Protein AF-A0A1J5X8P0-F1 (afdb_monomer)

Mean predicted aligned error: 9.77 Å

Solvent-accessible surface area (backbone atoms only — not comparable to full-atom values): 8838 Å² total; per-residue (Å²): 140,83,91,78,90,76,82,70,90,81,67,71,75,46,85,47,74,32,73,57,97,86,38,81,38,49,43,43,51,56,54,40,52,52,49,52,25,48,50,38,24,66,62,75,68,48,61,35,55,65,38,60,74,65,57,75,56,52,71,69,58,54,39,54,44,47,55,25,55,76,70,73,41,90,64,93,50,81,64,48,58,53,52,54,53,45,60,74,64,46,53,74,47,46,48,51,48,51,48,47,46,66,36,7,75,84,69,67,46,53,55,44,68,78,57,48,66,70,38,68,49,72,72,54,76,69,88,78,64,68,54,58,69,57,50,53,52,51,53,53,52,52,56,64,71,76,105

Radius of gyration: 16.26 Å; Cα contacts (8 Å, |Δi|>4): 113; chains: 1; bounding box: 47×36×42 Å

Sequence (147 aa):
MAVKICDFGNCHEGEKEKIFFGRVTDGYYSDILSVVDLMGYFYIGDSFSDWVFSKTFSIGEMERFVDAQWSGVALDNHFKKIYKEMEGVVSKNGLDLFLKLIASRKTGAYTAAAQALKHPFFAEGYEHDLSFWKRWSLKLKQQALFS

Foldseek 3Di:
DDDDDDDCVPPDDQQDQDCDVNDGDGNLLVVLVVVLQVLLCQFVVDRCCCCVVVPVDDLVRLLVCLVCVVVVHDDDDPCVVSLVSCVVGDDPQSSVLSSCSSCCRVVVAPSDPVRSCPGCSVVDDCPPPDGSVRVVVVVVVVVVVVD

Structure (mmCIF, N/CA/C/O backbone):
data_AF-A0A1J5X8P0-F1
#
_entry.id   AF-A0A1J5X8P0-F1
#
loop_
_atom_site.group_PDB
_atom_site.id
_atom_site.type_symbol
_atom_site.label_atom_id
_atom_site.label_alt_id
_atom_site.label_comp_id
_atom_site.label_asym_id
_atom_site.label_entity_id
_atom_site.label_seq_id
_atom_site.pdbx_PDB_ins_code
_atom_site.Cartn_x
_atom_site.Cartn_y
_atom_site.Cartn_z
_atom_site.occupancy
_atom_site.B_iso_or_equiv
_atom_site.auth_seq_id
_atom_site.auth_comp_id
_atom_site.auth_asym_id
_atom_site.auth_atom_id
_atom_site.pdbx_PDB_model_num
ATOM 1 N N . MET A 1 1 ? -6.360 -20.011 -10.985 1.00 59.59 1 MET A N 1
ATOM 2 C CA . MET A 1 1 ? -6.477 -18.802 -11.831 1.00 59.59 1 MET A CA 1
ATOM 3 C C . MET A 1 1 ? -5.100 -18.170 -11.918 1.00 59.59 1 MET A C 1
ATOM 5 O O . MET A 1 1 ? -4.452 -18.091 -10.884 1.00 59.59 1 MET A O 1
ATOM 9 N N . ALA A 1 2 ? -4.636 -17.778 -13.103 1.00 81.00 2 ALA A N 1
ATOM 10 C CA . ALA A 1 2 ? -3.355 -17.089 -13.267 1.00 81.00 2 ALA A CA 1
ATOM 11 C C . ALA A 1 2 ? -3.617 -15.636 -13.676 1.00 81.00 2 ALA A C 1
ATOM 13 O O . ALA A 1 2 ? -4.381 -15.404 -14.612 1.00 81.00 2 ALA A O 1
ATOM 14 N N . VAL A 1 3 ? -3.004 -14.680 -12.977 1.00 81.56 3 VAL A N 1
ATOM 15 C CA . VAL A 1 3 ? -3.047 -13.255 -13.336 1.00 81.56 3 VAL A CA 1
ATOM 16 C C . VAL A 1 3 ? -1.919 -12.979 -14.327 1.00 81.56 3 VAL A C 1
ATOM 18 O O . VAL A 1 3 ? -0.787 -13.407 -14.109 1.00 81.56 3 VAL A O 1
ATOM 21 N N . LYS A 1 4 ? -2.227 -12.291 -15.429 1.00 88.31 4 LYS A N 1
ATOM 22 C CA . LYS A 1 4 ? -1.247 -11.857 -16.432 1.00 88.31 4 LYS A CA 1
ATOM 23 C C . LYS A 1 4 ? -1.376 -10.351 -16.621 1.00 88.31 4 LYS A C 1
ATOM 25 O O . LYS A 1 4 ? -2.481 -9.866 -16.841 1.00 88.31 4 LYS A O 1
ATOM 30 N N . ILE A 1 5 ? -0.256 -9.641 -16.541 1.00 86.81 5 ILE A N 1
ATOM 31 C CA . ILE A 1 5 ? -0.179 -8.215 -16.879 1.00 86.81 5 ILE A CA 1
ATOM 32 C C . ILE A 1 5 ? -0.147 -8.094 -18.409 1.00 86.81 5 ILE A C 1
ATOM 34 O O . ILE A 1 5 ? 0.460 -8.929 -19.085 1.00 86.81 5 ILE A O 1
ATOM 38 N N . CYS A 1 6 ? -0.833 -7.093 -18.953 1.00 90.62 6 CYS A N 1
ATOM 39 C CA . CYS A 1 6 ? -0.898 -6.804 -20.386 1.00 90.62 6 CYS A CA 1
ATOM 40 C C . CYS A 1 6 ? -0.758 -5.291 -20.629 1.00 90.62 6 CYS A C 1
ATOM 42 O O . CYS A 1 6 ? -0.568 -4.546 -19.675 1.00 90.62 6 CYS A O 1
ATOM 44 N N . ASP A 1 7 ? -0.839 -4.867 -21.893 1.00 88.44 7 ASP A N 1
ATOM 45 C CA . ASP A 1 7 ? -0.701 -3.465 -22.324 1.00 88.44 7 ASP A CA 1
ATOM 46 C C . ASP A 1 7 ? 0.670 -2.823 -22.029 1.00 88.44 7 ASP A C 1
ATOM 48 O O . ASP A 1 7 ? 0.815 -1.823 -21.331 1.00 88.44 7 ASP A O 1
ATOM 52 N N . PHE A 1 8 ? 1.719 -3.403 -22.617 1.00 87.19 8 PHE A N 1
ATOM 53 C CA . PHE A 1 8 ? 3.093 -2.900 -22.495 1.00 87.19 8 PHE A CA 1
ATOM 54 C C . PHE A 1 8 ? 3.407 -1.728 -23.451 1.00 87.19 8 PHE A C 1
ATOM 56 O O . PHE A 1 8 ? 4.571 -1.357 -23.602 1.00 87.19 8 PHE A O 1
ATOM 63 N N . GLY A 1 9 ? 2.403 -1.134 -24.114 1.00 84.94 9 GLY A N 1
ATOM 64 C CA . GLY A 1 9 ? 2.598 -0.068 -25.110 1.00 84.94 9 GLY A CA 1
ATOM 65 C C . GLY A 1 9 ? 3.188 1.226 -24.538 1.00 84.94 9 GLY A C 1
ATOM 66 O O . GLY A 1 9 ? 3.785 2.008 -25.273 1.00 84.94 9 GLY A O 1
ATOM 67 N N . ASN A 1 10 ? 3.061 1.424 -23.221 1.00 78.31 10 ASN A N 1
ATOM 68 C CA . ASN A 1 10 ? 3.605 2.563 -22.480 1.00 78.31 10 ASN A CA 1
ATOM 69 C C . ASN A 1 10 ? 4.752 2.164 -21.525 1.00 78.31 10 ASN A C 1
ATOM 71 O O . ASN A 1 10 ? 5.126 2.927 -20.629 1.00 78.31 10 ASN A O 1
ATOM 75 N N . CYS A 1 11 ? 5.325 0.967 -21.674 1.00 81.00 11 CYS A N 1
ATOM 76 C CA . CYS A 1 11 ? 6.476 0.551 -20.876 1.00 81.00 11 CYS A CA 1
ATOM 77 C C . CYS A 1 11 ? 7.747 1.263 -21.333 1.00 81.00 11 CYS A C 1
ATOM 79 O O . CYS A 1 11 ? 7.953 1.519 -22.515 1.00 81.00 11 CYS A O 1
ATOM 81 N N . HIS A 1 12 ? 8.604 1.604 -20.376 1.00 72.00 12 HIS A N 1
ATOM 82 C CA . HIS A 1 12 ? 9.885 2.242 -20.655 1.00 72.00 12 HIS A CA 1
ATOM 83 C C . HIS A 1 12 ? 10.955 1.680 -19.725 1.00 72.00 12 HIS A C 1
ATOM 85 O O . HIS A 1 12 ? 10.646 1.154 -18.659 1.00 72.00 12 HIS A O 1
ATOM 91 N N . GLU A 1 13 ? 12.211 1.859 -20.109 1.00 73.38 13 GLU A N 1
ATOM 92 C CA . GLU A 1 13 ? 13.364 1.569 -19.263 1.00 73.38 13 GLU A CA 1
ATOM 93 C C . GLU A 1 13 ? 13.355 2.474 -18.017 1.00 73.38 13 GLU A C 1
ATOM 95 O O . GLU A 1 13 ? 13.213 3.696 -18.128 1.00 73.38 13 GLU A O 1
ATOM 100 N N . GLY A 1 14 ? 13.423 1.872 -16.826 1.00 62.97 14 GLY A N 1
ATOM 101 C CA . GLY A 1 14 ? 13.015 2.544 -15.587 1.00 62.97 14 GLY A CA 1
ATOM 102 C C . GLY A 1 14 ? 14.007 3.546 -14.996 1.00 62.97 14 GLY A C 1
ATOM 103 O O . GLY A 1 14 ? 13.638 4.261 -14.070 1.00 62.97 14 GLY A O 1
ATOM 104 N N . GLU A 1 15 ? 15.220 3.660 -15.545 1.00 57.00 15 GLU A N 1
ATOM 105 C CA . GLU A 1 15 ? 16.220 4.651 -15.106 1.00 57.00 15 GLU A CA 1
ATOM 106 C C . GLU A 1 15 ? 15.948 6.070 -15.623 1.00 57.00 15 GLU A C 1
ATOM 108 O O . GLU A 1 15 ? 16.571 7.030 -15.171 1.00 57.00 15 GLU A O 1
ATOM 113 N N . LYS A 1 16 ? 15.015 6.240 -16.567 1.00 55.34 16 LYS A N 1
ATOM 114 C CA . LYS A 1 16 ? 14.657 7.577 -17.040 1.00 55.34 16 LYS A CA 1
ATOM 115 C C . LYS A 1 16 ? 13.700 8.227 -16.053 1.00 55.34 16 LYS A C 1
ATOM 117 O O . LYS A 1 16 ? 12.566 7.778 -15.890 1.00 55.34 16 LYS A O 1
ATOM 122 N N . GLU A 1 17 ? 14.160 9.318 -15.450 1.00 58.34 17 GLU A N 1
ATOM 123 C CA . GLU A 1 17 ? 13.307 10.310 -14.807 1.00 58.34 17 GLU A CA 1
ATOM 124 C C . GLU A 1 17 ? 12.142 10.650 -15.741 1.00 58.34 17 GLU A C 1
ATOM 126 O O . GLU A 1 17 ? 12.326 11.150 -16.855 1.00 58.34 17 GLU A O 1
ATOM 131 N N . LYS A 1 18 ? 10.926 10.332 -15.307 1.00 57.34 18 LYS A N 1
ATOM 132 C CA . LYS A 1 18 ? 9.713 10.636 -16.053 1.00 57.34 18 LYS A CA 1
ATOM 133 C C . LYS A 1 18 ? 8.943 11.722 -15.354 1.00 57.34 18 LYS A C 1
ATOM 135 O O . LYS A 1 18 ? 8.816 11.735 -14.135 1.00 57.34 18 LYS A O 1
ATOM 140 N N . ILE A 1 19 ? 8.346 12.590 -16.157 1.00 54.28 19 ILE A N 1
ATOM 141 C CA . ILE A 1 19 ? 7.309 13.487 -15.676 1.00 54.28 19 ILE A CA 1
ATOM 142 C C . ILE A 1 19 ? 6.022 12.664 -15.580 1.00 54.28 19 ILE A C 1
ATOM 144 O O . ILE A 1 19 ? 5.288 12.530 -16.556 1.00 54.28 19 ILE A O 1
ATOM 148 N N . PHE A 1 20 ? 5.753 12.098 -14.409 1.00 49.03 20 PHE A N 1
ATOM 149 C CA . PHE A 1 20 ? 4.466 11.494 -14.096 1.00 49.03 20 PHE A CA 1
ATOM 150 C C . PHE A 1 20 ? 3.602 12.542 -13.388 1.00 49.03 20 PHE A C 1
ATOM 152 O O . PHE A 1 20 ? 3.994 13.117 -12.372 1.00 49.03 20 PHE A O 1
ATOM 159 N N . PHE A 1 21 ? 2.451 12.878 -13.974 1.00 51.38 21 PHE A N 1
ATOM 160 C CA . PHE A 1 21 ? 1.521 13.886 -13.439 1.00 51.38 21 PHE A CA 1
ATOM 161 C C . PHE A 1 21 ? 2.146 15.265 -13.120 1.00 51.38 21 PHE A C 1
ATOM 163 O O . PHE A 1 21 ? 1.737 15.955 -12.181 1.00 51.38 21 PHE A O 1
ATOM 170 N N . GLY A 1 22 ? 3.133 15.695 -13.914 1.00 51.25 22 GLY A N 1
ATOM 171 C CA . GLY A 1 22 ? 3.833 16.972 -13.719 1.00 51.25 22 GLY A CA 1
ATOM 172 C C . GLY A 1 22 ? 4.936 16.936 -12.656 1.00 51.25 22 GLY A C 1
ATOM 173 O O . GLY A 1 22 ? 5.442 17.992 -12.281 1.00 51.25 22 GLY A O 1
ATOM 174 N N . ARG A 1 23 ? 5.312 15.751 -12.158 1.00 54.66 23 ARG A N 1
ATOM 175 C CA . ARG A 1 23 ? 6.426 15.553 -11.224 1.00 54.66 23 ARG A CA 1
ATOM 176 C C . ARG A 1 23 ? 7.435 14.577 -11.793 1.00 54.66 23 ARG A C 1
ATOM 178 O O . ARG A 1 23 ? 7.056 13.581 -12.392 1.00 54.66 23 ARG A O 1
ATOM 185 N N . VAL A 1 24 ? 8.707 14.860 -11.555 1.00 57.78 24 VAL A N 1
ATOM 186 C CA . VAL A 1 24 ? 9.791 13.939 -11.876 1.00 57.78 24 VAL A CA 1
ATOM 187 C C . VAL A 1 24 ? 9.753 12.777 -10.882 1.00 57.78 24 VAL A C 1
ATOM 189 O O . VAL A 1 24 ? 9.923 12.978 -9.677 1.00 57.78 24 VAL A O 1
ATOM 192 N N . THR A 1 25 ? 9.473 11.577 -11.373 1.00 61.06 25 THR A N 1
ATOM 19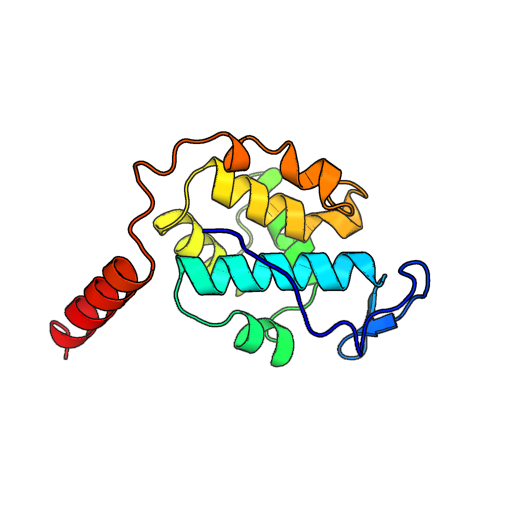3 C CA . THR A 1 25 ? 9.552 10.320 -10.626 1.00 61.06 25 THR A CA 1
ATOM 194 C C . THR A 1 25 ? 10.371 9.325 -11.434 1.00 61.06 25 THR A C 1
ATOM 196 O O . THR A 1 25 ? 10.318 9.339 -12.666 1.00 61.06 25 THR A O 1
ATOM 199 N N . ASP A 1 26 ? 11.111 8.441 -10.768 1.00 67.44 26 ASP A N 1
ATOM 200 C CA . ASP A 1 26 ? 11.656 7.280 -11.467 1.00 67.44 26 ASP A CA 1
ATOM 201 C C . ASP A 1 26 ? 10.497 6.396 -11.977 1.00 67.44 26 ASP A C 1
ATOM 203 O O . ASP A 1 26 ? 9.383 6.410 -11.432 1.00 67.44 26 ASP A O 1
ATOM 207 N N . GLY A 1 27 ? 10.718 5.703 -13.097 1.00 69.69 27 GLY A N 1
ATOM 208 C CA . GLY A 1 27 ? 9.668 4.917 -13.746 1.00 69.69 27 GLY A CA 1
ATOM 209 C C . GLY A 1 27 ? 9.163 3.770 -12.869 1.00 69.69 27 GLY A C 1
ATOM 210 O O . GLY A 1 27 ? 7.977 3.458 -12.901 1.00 69.69 27 GLY A O 1
ATOM 211 N N . TYR A 1 28 ? 10.037 3.194 -12.042 1.00 77.44 28 TYR A N 1
ATOM 212 C CA . TYR A 1 28 ? 9.708 2.058 -11.185 1.00 77.44 28 TYR A CA 1
ATOM 213 C C . TYR A 1 28 ? 8.766 2.443 -10.040 1.00 77.44 28 TYR A C 1
ATOM 215 O O . TYR A 1 28 ? 7.811 1.727 -9.752 1.00 77.44 28 TYR A O 1
ATOM 223 N N . TYR A 1 29 ? 8.969 3.600 -9.416 1.00 79.81 29 TYR A N 1
ATOM 224 C CA . TYR A 1 29 ? 8.126 4.086 -8.333 1.00 79.81 29 TYR A CA 1
ATOM 225 C C . TYR A 1 29 ? 6.711 4.408 -8.812 1.00 79.81 29 TYR A C 1
ATOM 227 O O . TYR A 1 29 ? 5.744 4.186 -8.086 1.00 79.81 29 TYR A O 1
ATOM 235 N N . SER A 1 30 ? 6.571 4.871 -10.055 1.00 78.62 30 SER A N 1
ATOM 236 C CA . SER A 1 30 ? 5.262 5.061 -10.683 1.00 78.62 30 SER A CA 1
ATOM 237 C C . SER A 1 30 ? 4.468 3.751 -10.765 1.00 78.62 30 SER A C 1
ATOM 239 O O . SER A 1 30 ? 3.270 3.723 -10.467 1.00 78.62 30 SER A O 1
ATOM 241 N N . ASP A 1 31 ? 5.133 2.651 -11.122 1.00 82.25 31 ASP A N 1
ATOM 242 C CA . ASP A 1 31 ? 4.504 1.330 -11.161 1.00 82.25 31 ASP A CA 1
ATOM 243 C C . ASP A 1 31 ? 4.133 0.859 -9.745 1.00 82.25 31 ASP A C 1
ATOM 245 O O . ASP A 1 31 ? 3.041 0.333 -9.532 1.00 82.25 31 ASP A O 1
ATOM 249 N N . ILE A 1 32 ? 4.984 1.124 -8.746 1.00 85.94 32 ILE A N 1
ATOM 250 C CA . ILE A 1 32 ? 4.687 0.823 -7.336 1.00 85.94 32 ILE A CA 1
ATOM 251 C C . ILE A 1 32 ? 3.459 1.592 -6.836 1.00 85.94 32 ILE A C 1
ATOM 253 O O . ILE A 1 32 ? 2.583 0.995 -6.208 1.00 85.94 32 ILE A O 1
ATOM 257 N N . LEU A 1 33 ? 3.344 2.886 -7.139 1.00 83.06 33 LEU A N 1
ATOM 258 C CA . LEU A 1 33 ? 2.152 3.663 -6.791 1.00 83.06 33 LEU A CA 1
ATOM 259 C C . LEU A 1 33 ? 0.895 3.116 -7.471 1.00 83.06 33 LEU A C 1
ATOM 261 O O . LEU A 1 33 ? -0.162 3.096 -6.850 1.00 83.06 33 LEU A O 1
ATOM 265 N N . SER A 1 34 ? 1.011 2.596 -8.694 1.00 83.12 34 SER A N 1
ATOM 266 C CA . SER A 1 34 ? -0.101 1.922 -9.379 1.00 83.12 34 SER A CA 1
ATOM 267 C C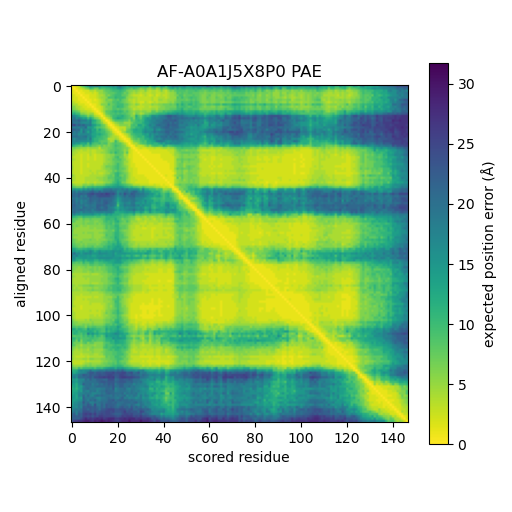 . SER A 1 34 ? -0.505 0.611 -8.684 1.00 83.12 34 SER A C 1
ATOM 269 O O . SER A 1 34 ? -1.671 0.230 -8.694 1.00 83.12 34 SER A O 1
ATOM 271 N N . VAL A 1 35 ? 0.423 -0.083 -8.019 1.00 87.19 35 VAL A N 1
ATOM 272 C CA . VAL A 1 35 ? 0.093 -1.250 -7.179 1.00 87.19 35 VAL A CA 1
ATOM 273 C C . VAL A 1 35 ? -0.601 -0.831 -5.882 1.00 87.19 35 VAL A C 1
ATOM 275 O O . VAL A 1 35 ? -1.585 -1.459 -5.495 1.00 87.19 35 VAL A O 1
ATOM 278 N N . VAL A 1 36 ? -0.131 0.235 -5.227 1.00 87.25 36 VAL A N 1
ATOM 279 C CA . VAL A 1 36 ? -0.809 0.841 -4.060 1.00 87.25 36 VAL A CA 1
ATOM 280 C C . VAL A 1 36 ? -2.245 1.226 -4.428 1.00 87.25 36 VAL A C 1
ATOM 282 O O . VAL A 1 36 ? -3.173 0.980 -3.656 1.00 87.25 36 VAL A O 1
ATOM 285 N N . ASP A 1 37 ? -2.422 1.751 -5.639 1.00 83.56 37 ASP A N 1
ATOM 286 C CA . ASP A 1 37 ? -3.715 2.113 -6.201 1.00 83.56 37 ASP A CA 1
ATOM 287 C C . ASP A 1 37 ? -4.667 0.915 -6.285 1.00 83.56 37 ASP A C 1
ATOM 289 O O . ASP A 1 37 ? -5.780 0.927 -5.751 1.00 83.56 37 ASP A O 1
ATOM 293 N N . LEU A 1 38 ? -4.170 -0.170 -6.887 1.00 86.38 38 LEU A N 1
ATOM 294 C CA . LEU A 1 38 ? -4.885 -1.433 -7.014 1.00 86.38 38 LEU A CA 1
ATOM 295 C C . LEU A 1 38 ? -5.234 -2.034 -5.650 1.00 86.38 38 LEU A C 1
ATOM 297 O O . LEU A 1 38 ? -6.327 -2.575 -5.495 1.00 86.38 38 LEU A O 1
ATOM 301 N N . MET A 1 39 ? -4.351 -1.930 -4.650 1.00 87.94 39 MET A N 1
ATOM 302 C CA . MET A 1 39 ? -4.676 -2.356 -3.285 1.00 87.94 39 MET A CA 1
ATOM 303 C C . MET A 1 39 ? -5.872 -1.568 -2.739 1.00 87.94 39 MET A C 1
ATOM 305 O O . MET A 1 39 ? -6.823 -2.177 -2.251 1.00 87.94 39 MET A O 1
ATOM 309 N N . GLY A 1 40 ? -5.873 -0.239 -2.875 1.00 83.44 40 GLY A N 1
ATOM 310 C CA . GLY A 1 40 ? -7.020 0.592 -2.497 1.00 83.44 40 GLY A CA 1
ATOM 311 C C . GLY A 1 40 ? -8.305 0.154 -3.205 1.00 83.44 40 GLY A C 1
ATOM 312 O O . GLY A 1 40 ? -9.318 -0.106 -2.553 1.00 83.44 40 GLY A O 1
ATOM 313 N N . TYR A 1 41 ? -8.235 -0.047 -4.523 1.00 82.81 41 TYR A N 1
ATOM 314 C CA . TYR A 1 41 ? -9.371 -0.498 -5.326 1.00 82.81 41 TYR A CA 1
ATOM 315 C C . TYR A 1 41 ? -9.932 -1.849 -4.870 1.00 82.81 41 TYR A C 1
ATOM 317 O O . TYR A 1 41 ? -11.137 -1.983 -4.661 1.00 82.81 41 TYR A O 1
ATOM 325 N N . PHE A 1 42 ? -9.083 -2.860 -4.677 1.00 82.19 42 PHE A N 1
ATOM 326 C CA . PHE A 1 42 ? -9.555 -4.199 -4.322 1.00 82.19 42 PHE A CA 1
ATOM 327 C C . PHE A 1 42 ? -10.117 -4.293 -2.902 1.00 82.19 42 PHE A C 1
ATOM 329 O O . PHE A 1 42 ? -11.043 -5.076 -2.669 1.00 82.19 42 PHE A O 1
ATOM 336 N N . TYR A 1 43 ? -9.576 -3.519 -1.959 1.00 83.75 43 TYR A N 1
ATOM 337 C CA . TYR A 1 43 ? -9.949 -3.622 -0.550 1.00 83.75 43 TYR A CA 1
ATOM 338 C C . TYR A 1 43 ? -11.047 -2.637 -0.135 1.00 83.75 43 TYR A C 1
ATOM 340 O O . TYR A 1 43 ? -11.946 -3.025 0.613 1.00 83.75 43 TYR A O 1
ATOM 348 N N . ILE A 1 44 ? -11.016 -1.401 -0.638 1.00 81.50 44 ILE A N 1
ATOM 349 C CA . ILE A 1 44 ? -11.998 -0.357 -0.308 1.00 81.50 44 ILE A CA 1
ATOM 350 C C . ILE A 1 44 ? -13.121 -0.310 -1.355 1.00 81.50 44 ILE A C 1
ATOM 352 O O . ILE A 1 44 ? -14.264 0.004 -1.014 1.00 81.50 44 ILE A O 1
ATOM 356 N N . GLY A 1 45 ? -12.848 -0.676 -2.610 1.00 73.50 45 GLY A N 1
ATOM 357 C CA . GLY A 1 45 ? -13.805 -0.578 -3.720 1.00 73.50 45 GLY A CA 1
ATOM 358 C C . GLY A 1 45 ? -13.859 0.805 -4.373 1.00 73.50 45 GLY A C 1
ATOM 359 O O . GLY A 1 45 ? -14.642 1.007 -5.295 1.00 73.50 45 GLY A O 1
ATOM 360 N N . ASP A 1 46 ? -13.032 1.740 -3.920 1.00 62.12 46 ASP A N 1
ATOM 361 C CA . ASP A 1 46 ? -12.882 3.047 -4.547 1.00 62.12 46 ASP A CA 1
ATOM 362 C C . ASP A 1 46 ? -11.600 2.999 -5.380 1.00 62.12 46 ASP A C 1
ATOM 364 O O . ASP A 1 46 ? -10.563 2.533 -4.901 1.00 62.12 46 ASP A O 1
ATOM 368 N N . SER A 1 47 ? -11.652 3.424 -6.644 1.00 55.97 47 SER A N 1
ATOM 369 C CA . SER A 1 47 ? -10.435 3.496 -7.446 1.00 55.97 47 SER A CA 1
ATOM 370 C C . SER A 1 47 ? -9.564 4.605 -6.884 1.00 55.97 47 SER A C 1
ATOM 372 O O . SER A 1 47 ? -9.902 5.784 -6.971 1.00 55.97 47 SER A O 1
ATOM 374 N N . PHE A 1 48 ? -8.428 4.225 -6.320 1.00 51.97 48 PHE A N 1
ATOM 375 C CA . PHE A 1 48 ? -7.409 5.159 -5.859 1.00 51.97 48 PHE A CA 1
ATOM 376 C C . PHE A 1 48 ? -6.877 5.999 -7.042 1.00 51.97 48 PHE A C 1
ATOM 378 O O . PHE A 1 48 ? -6.344 7.094 -6.834 1.00 51.97 48 PHE A O 1
ATOM 385 N N . SER A 1 49 ? -7.153 5.564 -8.285 1.00 45.97 49 SER A N 1
ATOM 386 C CA . SER A 1 49 ? -6.942 6.344 -9.493 1.00 45.97 49 SER A CA 1
ATOM 387 C C . SER A 1 49 ? -7.656 7.686 -9.396 1.00 45.97 49 SER A C 1
ATOM 389 O O . SER A 1 49 ? -7.071 8.702 -9.736 1.00 45.97 49 SER A O 1
ATOM 391 N N . ASP A 1 50 ? -8.853 7.760 -8.814 1.00 52.53 50 ASP A N 1
ATOM 392 C CA . ASP A 1 50 ? -9.518 9.046 -8.598 1.00 52.53 50 ASP A CA 1
ATOM 393 C C . ASP A 1 50 ? -8.760 9.942 -7.620 1.00 52.53 50 ASP A C 1
ATOM 395 O O . ASP A 1 50 ? -8.931 11.149 -7.675 1.00 52.53 50 ASP A O 1
ATOM 399 N N . TRP A 1 51 ? -7.896 9.418 -6.752 1.00 57.31 51 TRP A N 1
ATOM 400 C CA . TRP A 1 51 ? -7.131 10.188 -5.766 1.00 57.31 51 TRP A CA 1
ATOM 401 C C . TRP A 1 51 ? -5.745 10.598 -6.268 1.00 57.31 51 TRP A C 1
ATOM 403 O O . TRP A 1 51 ? -5.311 11.729 -6.031 1.00 57.31 51 TRP A O 1
ATOM 413 N N . VAL A 1 52 ? -5.058 9.710 -6.993 1.00 46.88 52 VAL A N 1
ATOM 414 C CA . VAL A 1 52 ? -3.753 9.993 -7.614 1.00 46.88 52 VAL A CA 1
ATOM 415 C C . VAL A 1 52 ? -3.925 10.808 -8.899 1.00 46.88 52 VAL A C 1
ATOM 417 O O . VAL A 1 52 ? -3.212 11.797 -9.079 1.00 46.88 52 VAL A O 1
ATOM 420 N N . PHE A 1 53 ? -4.912 10.490 -9.750 1.00 43.53 53 PHE A N 1
ATOM 421 C CA . PHE A 1 53 ? -5.190 11.265 -10.970 1.00 43.53 53 PHE A CA 1
ATOM 422 C C . PHE A 1 53 ? -5.781 12.647 -10.666 1.00 43.53 53 PHE A C 1
ATOM 424 O O . PHE A 1 53 ? -5.490 13.597 -11.393 1.00 43.53 53 PHE A O 1
ATOM 431 N N . SER A 1 54 ? -6.550 12.813 -9.582 1.00 49.88 54 SER A N 1
ATOM 432 C CA . SER A 1 54 ? -7.058 14.138 -9.177 1.00 49.88 54 SER A CA 1
ATOM 433 C C . SER A 1 54 ? -6.025 15.017 -8.464 1.00 49.88 54 SER A C 1
ATOM 435 O O . SER A 1 54 ? -6.337 16.160 -8.133 1.00 49.88 54 SER A O 1
ATOM 437 N N . LYS A 1 55 ? -4.799 14.522 -8.217 1.00 57.62 55 LYS A N 1
ATOM 438 C CA . LYS A 1 55 ? -3.792 15.175 -7.357 1.00 57.62 55 LYS A CA 1
ATOM 439 C C . LYS A 1 55 ? -4.286 15.431 -5.925 1.00 57.62 55 LYS A C 1
ATOM 441 O O . LYS A 1 55 ? -3.802 16.361 -5.282 1.00 57.62 55 LYS A O 1
ATOM 446 N N . THR A 1 56 ? -5.208 14.612 -5.410 1.00 61.12 56 THR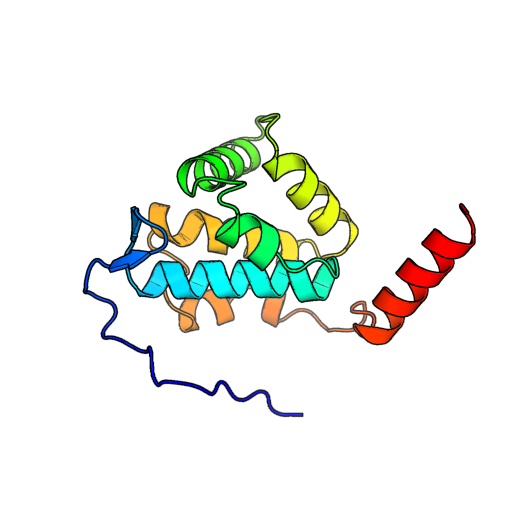 A N 1
ATOM 447 C CA . THR A 1 56 ? -5.722 14.749 -4.032 1.00 61.12 56 THR A CA 1
ATOM 448 C C . THR A 1 56 ? -4.598 14.632 -2.997 1.00 61.12 56 THR A C 1
ATOM 450 O O . THR A 1 56 ? -4.663 15.259 -1.942 1.00 61.12 56 THR A O 1
ATOM 453 N N . PHE A 1 57 ? -3.527 13.900 -3.322 1.00 68.31 57 PHE A N 1
ATOM 454 C CA . PHE A 1 57 ? -2.329 13.809 -2.491 1.00 68.31 57 PHE A CA 1
ATOM 455 C C . PHE A 1 57 ? -1.064 14.003 -3.307 1.00 68.31 57 PHE A C 1
ATOM 457 O O . PHE A 1 57 ? -0.868 13.402 -4.364 1.00 68.31 57 PHE A O 1
ATOM 464 N N . SER A 1 58 ? -0.141 14.781 -2.764 1.00 77.44 58 SER A N 1
ATOM 465 C CA . SER A 1 58 ? 1.233 14.776 -3.229 1.00 77.44 58 SER A CA 1
ATOM 466 C C . SER A 1 58 ? 2.005 13.578 -2.674 1.00 77.44 58 SER A C 1
ATOM 468 O O . SER A 1 58 ? 1.821 13.186 -1.524 1.00 77.44 58 SER A O 1
ATOM 470 N N . ILE A 1 59 ? 2.955 13.054 -3.458 1.00 78.62 59 ILE A N 1
ATOM 471 C CA . ILE A 1 59 ? 3.896 12.006 -3.010 1.00 78.62 59 ILE A CA 1
ATOM 472 C C . ILE A 1 59 ? 4.529 12.380 -1.659 1.00 78.62 59 ILE A C 1
ATOM 474 O O . ILE A 1 59 ? 4.562 11.574 -0.739 1.00 78.62 59 ILE A O 1
ATOM 478 N N 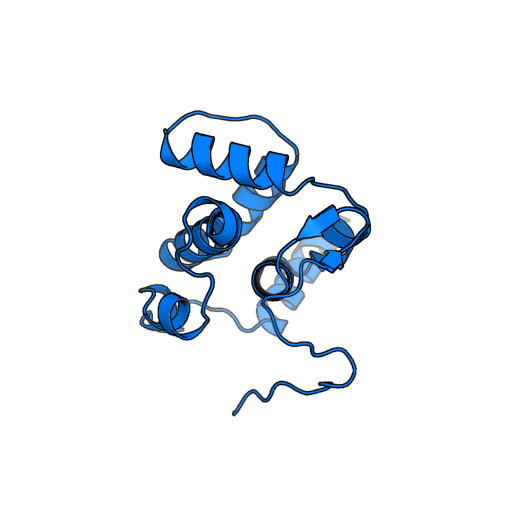. GLY A 1 60 ? 4.950 13.640 -1.507 1.00 80.94 60 GLY A N 1
ATOM 479 C CA . GLY A 1 60 ? 5.546 14.122 -0.261 1.00 80.94 60 GLY A CA 1
ATOM 480 C C . GLY 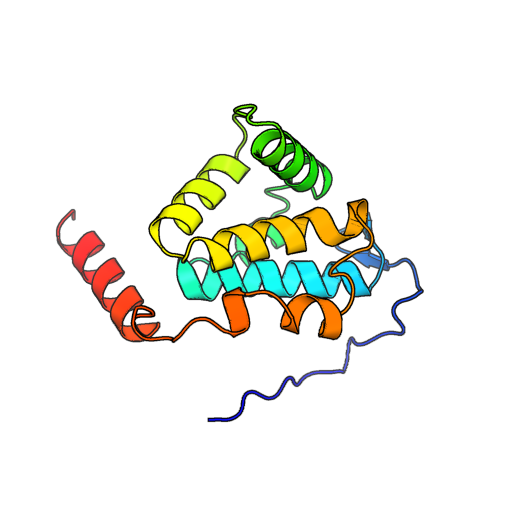A 1 60 ? 4.577 14.158 0.928 1.00 80.94 60 GLY A C 1
ATOM 481 O O . GLY A 1 60 ? 5.017 14.018 2.062 1.00 80.94 60 GLY A O 1
ATOM 482 N N . GLU A 1 61 ? 3.271 14.339 0.715 1.00 83.50 61 GLU A N 1
ATOM 483 C CA . GLU A 1 61 ? 2.277 14.209 1.792 1.00 83.50 61 GLU A CA 1
ATOM 484 C C . GLU A 1 61 ? 2.097 12.760 2.226 1.00 83.50 61 GLU A C 1
ATOM 486 O O . GLU A 1 61 ? 2.009 12.507 3.428 1.00 83.50 61 GLU A O 1
ATOM 491 N N . MET A 1 62 ? 2.080 11.825 1.272 1.00 84.81 62 MET A N 1
ATOM 492 C CA . MET A 1 62 ? 2.013 10.396 1.573 1.00 84.81 62 MET A CA 1
ATOM 493 C C . MET A 1 62 ? 3.269 9.938 2.326 1.00 84.81 62 MET A C 1
ATOM 495 O O . MET A 1 62 ? 3.157 9.327 3.383 1.00 84.81 62 MET A O 1
ATOM 499 N N . GLU A 1 63 ? 4.464 10.302 1.851 1.00 86.81 63 GLU A N 1
ATOM 500 C CA . GLU A 1 63 ? 5.738 9.960 2.505 1.00 86.81 63 GLU A CA 1
ATOM 501 C C . GLU A 1 63 ? 5.808 10.519 3.937 1.00 86.81 63 GLU A C 1
ATOM 503 O O . GLU A 1 63 ? 6.099 9.774 4.873 1.00 86.81 63 GLU A O 1
ATOM 508 N N . ARG A 1 64 ? 5.456 11.800 4.143 1.00 87.94 64 ARG A N 1
ATOM 509 C CA . ARG A 1 64 ? 5.409 12.401 5.490 1.00 87.94 64 ARG A CA 1
ATOM 510 C C . ARG A 1 64 ? 4.399 11.718 6.407 1.00 87.94 64 ARG A C 1
ATOM 512 O O . ARG A 1 64 ? 4.625 11.647 7.612 1.00 87.94 64 ARG A O 1
ATOM 519 N N . PHE A 1 65 ? 3.278 11.249 5.860 1.00 89.19 65 PHE A N 1
ATOM 520 C CA . PHE A 1 65 ? 2.310 10.485 6.638 1.00 89.19 65 PHE A CA 1
ATOM 521 C C . PHE A 1 65 ? 2.896 9.156 7.104 1.00 89.19 65 PHE A C 1
ATOM 523 O O . PHE A 1 65 ? 2.779 8.835 8.284 1.00 89.19 65 PHE A O 1
ATOM 530 N N . VAL A 1 66 ? 3.539 8.407 6.204 1.00 89.81 66 VAL A N 1
ATOM 531 C CA . VAL A 1 66 ? 4.171 7.126 6.547 1.00 89.81 66 VAL A CA 1
ATOM 532 C C . VAL A 1 66 ? 5.245 7.324 7.618 1.00 89.81 66 VAL A C 1
ATOM 534 O O . VAL A 1 66 ? 5.244 6.605 8.615 1.00 89.81 66 VAL A O 1
ATOM 537 N N . ASP A 1 67 ? 6.096 8.345 7.474 1.00 90.88 67 ASP A N 1
ATOM 538 C CA . ASP A 1 67 ? 7.108 8.692 8.481 1.00 90.88 67 ASP A CA 1
ATOM 539 C C . ASP A 1 67 ? 6.484 8.955 9.859 1.00 90.88 67 ASP A C 1
ATOM 541 O O . ASP A 1 67 ? 6.981 8.475 10.882 1.00 90.88 67 ASP A O 1
ATOM 545 N N . ALA A 1 68 ? 5.383 9.714 9.892 1.00 90.38 68 ALA A N 1
ATOM 546 C CA . ALA A 1 68 ? 4.668 10.013 11.124 1.00 90.38 68 ALA A CA 1
ATOM 547 C C . ALA A 1 68 ? 4.078 8.740 11.749 1.00 90.38 68 ALA A C 1
ATOM 549 O O . ALA A 1 68 ? 4.275 8.517 12.942 1.00 90.38 68 ALA A O 1
ATOM 550 N N . GLN A 1 69 ? 3.451 7.869 10.947 1.00 89.75 69 GLN A N 1
ATOM 551 C CA . GLN A 1 69 ? 2.913 6.590 11.424 1.00 89.75 69 GLN A CA 1
ATOM 552 C C . GLN A 1 69 ? 3.997 5.697 12.033 1.00 89.75 69 GLN A C 1
ATOM 554 O O . GLN A 1 69 ? 3.826 5.198 13.143 1.00 89.75 69 GLN A O 1
ATOM 559 N N . TRP A 1 70 ? 5.141 5.538 11.363 1.00 88.88 70 TRP A N 1
ATOM 560 C CA . TRP A 1 70 ? 6.250 4.732 11.891 1.00 88.88 70 TRP A CA 1
ATOM 561 C C . TRP A 1 70 ? 6.906 5.337 13.133 1.00 88.88 70 TRP A C 1
ATOM 563 O O . TRP A 1 70 ? 7.406 4.602 13.980 1.00 88.88 70 TRP A O 1
ATOM 573 N N . SER A 1 71 ? 6.867 6.661 13.272 1.00 89.88 71 SER A N 1
ATOM 574 C CA . SER A 1 71 ? 7.374 7.369 14.454 1.00 89.88 71 SER A CA 1
ATOM 575 C C . SER A 1 71 ? 6.371 7.403 15.617 1.00 89.88 71 SER A C 1
ATOM 577 O O . SER A 1 71 ? 6.671 7.978 16.661 1.00 89.88 71 SER A O 1
ATOM 579 N N . GLY A 1 72 ? 5.168 6.838 15.449 1.00 86.06 72 GLY A N 1
ATOM 580 C CA . GLY A 1 72 ? 4.088 6.908 16.439 1.00 86.06 72 GLY A CA 1
ATOM 581 C C . GLY A 1 72 ? 3.450 8.297 16.573 1.00 86.06 72 GLY A C 1
ATOM 582 O O . GLY A 1 72 ? 2.736 8.563 17.540 1.00 86.06 72 GLY A O 1
ATOM 583 N N . VAL A 1 73 ? 3.699 9.196 15.617 1.00 88.12 73 VAL A N 1
ATOM 584 C CA . VAL A 1 73 ? 3.154 10.555 15.587 1.00 88.12 73 VAL A CA 1
ATOM 585 C C . VAL A 1 73 ? 1.845 10.564 14.803 1.00 88.12 73 VAL A C 1
ATOM 587 O O . VAL A 1 73 ? 1.776 10.157 13.644 1.00 88.12 73 VAL A O 1
ATOM 590 N N . ALA A 1 74 ? 0.791 11.103 15.413 1.00 79.31 74 ALA A N 1
ATOM 591 C CA . ALA A 1 74 ? -0.477 11.304 14.728 1.00 79.31 74 ALA A CA 1
ATOM 592 C C . ALA A 1 74 ? -0.396 12.530 13.806 1.00 79.31 74 ALA A C 1
ATOM 594 O O . ALA A 1 74 ? -0.504 13.668 14.260 1.00 79.31 74 ALA A O 1
ATOM 595 N N . LEU A 1 75 ? -0.247 12.300 12.501 1.00 79.19 75 LEU A N 1
ATOM 596 C CA . LEU A 1 75 ? -0.393 13.350 11.496 1.00 79.19 75 LEU A CA 1
ATOM 597 C C . LEU A 1 75 ? -1.840 13.386 11.001 1.00 79.19 75 LEU A C 1
ATOM 599 O O . LEU A 1 75 ? -2.350 12.397 10.473 1.00 79.19 75 LEU A O 1
ATOM 603 N N . ASP A 1 76 ? -2.513 14.520 11.195 1.00 77.38 76 ASP A N 1
ATOM 604 C CA . ASP A 1 76 ? -3.869 14.733 10.695 1.00 77.38 76 ASP A CA 1
ATOM 605 C C . ASP A 1 76 ? -3.814 15.343 9.296 1.00 77.38 76 ASP A C 1
ATOM 607 O O . ASP A 1 76 ? -3.617 16.542 9.119 1.00 77.38 76 ASP A O 1
ATOM 611 N N . ASN A 1 77 ? -3.910 14.485 8.286 1.00 78.56 77 ASN A N 1
ATOM 612 C CA . ASN A 1 77 ? -3.972 14.892 6.893 1.00 78.56 77 ASN A CA 1
ATOM 613 C C . ASN A 1 77 ? -5.057 14.100 6.159 1.00 78.56 77 ASN A C 1
ATOM 615 O O . ASN A 1 77 ? -5.619 13.137 6.681 1.00 78.56 77 ASN A O 1
ATOM 619 N N . HIS A 1 78 ? -5.334 14.481 4.918 1.00 75.56 78 HIS A N 1
ATOM 620 C CA . HIS A 1 78 ? -6.375 13.833 4.129 1.00 75.56 78 HIS A CA 1
ATOM 621 C C . HIS A 1 78 ? -6.060 12.336 3.865 1.00 75.56 78 HIS A C 1
ATOM 623 O O . HIS A 1 78 ? -6.975 11.528 3.696 1.00 75.56 78 HIS A O 1
ATOM 629 N N . PHE A 1 79 ? -4.782 11.933 3.887 1.00 80.75 79 PHE A N 1
ATOM 630 C CA . PHE A 1 79 ? -4.367 10.542 3.678 1.00 80.75 79 PHE A CA 1
ATOM 631 C C . PHE A 1 79 ? -4.755 9.640 4.862 1.00 80.75 79 PHE A C 1
ATOM 633 O O . PHE A 1 79 ? -5.039 8.456 4.692 1.00 80.75 79 PHE A O 1
ATOM 640 N N . LYS A 1 80 ? -4.881 10.210 6.065 1.00 85.62 80 LYS A N 1
ATOM 641 C CA . LYS A 1 80 ? -5.329 9.506 7.274 1.00 85.62 80 LYS A CA 1
ATOM 642 C C . LYS A 1 80 ? -6.683 8.820 7.112 1.00 85.62 80 LYS A C 1
ATOM 644 O O . LYS A 1 80 ? -6.892 7.762 7.698 1.00 85.62 80 LYS A O 1
ATOM 649 N N . LYS A 1 81 ? -7.605 9.413 6.344 1.00 84.12 81 LYS A N 1
ATOM 650 C CA . LYS A 1 81 ? -8.924 8.814 6.089 1.00 84.12 81 LYS A CA 1
ATOM 651 C C . LYS A 1 81 ? -8.770 7.463 5.387 1.00 84.12 81 LYS A C 1
ATOM 653 O O . LYS A 1 81 ? -9.327 6.471 5.837 1.00 84.12 81 LYS A O 1
ATOM 658 N N . ILE A 1 82 ? -7.926 7.433 4.363 1.00 82.25 82 ILE A N 1
ATOM 659 C CA . ILE A 1 82 ? -7.612 6.242 3.572 1.00 82.25 82 ILE A CA 1
ATOM 660 C C . ILE A 1 82 ? -6.939 5.191 4.429 1.00 82.25 82 ILE A C 1
ATOM 662 O O . ILE A 1 82 ? -7.327 4.031 4.410 1.00 82.25 82 ILE A O 1
ATOM 666 N N . TYR A 1 83 ? -5.930 5.612 5.190 1.00 88.06 83 TYR A N 1
ATOM 667 C CA . TYR A 1 83 ? -5.226 4.726 6.099 1.00 88.06 83 TYR A CA 1
ATOM 668 C C . TYR A 1 83 ? -6.205 4.023 7.048 1.00 88.06 83 TYR A C 1
ATOM 670 O O . TYR A 1 83 ? -6.136 2.808 7.189 1.00 88.06 83 TYR A O 1
ATOM 678 N N . LYS A 1 84 ? -7.156 4.762 7.636 1.00 88.94 84 LYS A N 1
ATOM 679 C CA . LYS A 1 84 ? -8.185 4.191 8.518 1.00 88.94 84 LYS A CA 1
ATOM 680 C C . LYS A 1 84 ? -9.141 3.247 7.793 1.00 88.94 84 LYS A C 1
ATOM 682 O O . LYS A 1 84 ? -9.547 2.241 8.364 1.00 88.94 84 LYS A O 1
ATOM 687 N N . GLU A 1 85 ? -9.522 3.574 6.561 1.00 86.94 85 GLU A N 1
ATOM 688 C CA . GLU A 1 85 ? -10.359 2.693 5.745 1.00 86.94 85 GLU A CA 1
ATOM 689 C C . GLU A 1 85 ? -9.623 1.389 5.434 1.00 86.94 85 GLU A C 1
ATOM 691 O O . GLU A 1 85 ? -10.167 0.325 5.717 1.00 86.94 85 GLU A O 1
ATOM 696 N N . MET A 1 86 ? -8.371 1.469 4.962 1.00 87.62 86 MET A N 1
ATOM 697 C CA . MET A 1 86 ? -7.495 0.315 4.740 1.00 87.62 86 MET A CA 1
ATOM 698 C C . MET A 1 86 ? -7.343 -0.513 6.018 1.00 87.62 86 MET A C 1
ATOM 700 O O . MET A 1 86 ? -7.594 -1.711 5.989 1.00 87.62 86 MET A O 1
ATOM 704 N N . GLU A 1 87 ? -7.000 0.113 7.146 1.00 90.50 87 GLU A N 1
ATOM 705 C CA . GLU A 1 87 ? -6.836 -0.537 8.455 1.00 90.50 87 GLU A CA 1
ATOM 706 C C . GLU A 1 87 ? -8.071 -1.349 8.878 1.00 90.50 87 GLU A C 1
ATOM 708 O O . GLU A 1 87 ? -7.933 -2.392 9.515 1.00 90.50 87 GLU A O 1
ATOM 713 N N . GLY A 1 88 ? -9.272 -0.916 8.483 1.00 87.50 88 GLY A N 1
ATOM 714 C CA . GLY A 1 88 ? -10.517 -1.637 8.748 1.00 87.50 88 GLY A CA 1
ATOM 715 C C . GLY A 1 88 ? -10.795 -2.830 7.825 1.00 87.50 88 GLY A C 1
ATOM 716 O O . GLY A 1 88 ? -11.665 -3.639 8.148 1.00 87.50 88 GLY A O 1
ATOM 717 N N . VAL A 1 89 ? -10.105 -2.950 6.684 1.00 84.62 89 VAL A N 1
ATOM 718 C CA . VAL A 1 89 ? -10.420 -3.944 5.636 1.00 84.62 89 VAL A CA 1
ATOM 719 C C . VAL A 1 89 ? -9.252 -4.841 5.222 1.00 84.62 89 VAL A C 1
ATOM 721 O O . VAL A 1 89 ? -9.492 -5.850 4.554 1.00 84.62 89 VAL A O 1
ATOM 724 N N . VAL A 1 90 ? -8.010 -4.499 5.579 1.00 86.25 90 VAL A N 1
ATOM 725 C CA . VAL A 1 90 ? -6.809 -5.290 5.262 1.00 86.25 90 VAL A CA 1
ATOM 726 C C . VAL A 1 90 ? -6.205 -5.935 6.509 1.00 86.25 90 VAL A C 1
ATOM 728 O O . VAL A 1 90 ? -6.412 -5.485 7.635 1.00 86.25 90 VAL A O 1
ATOM 731 N N . SER A 1 91 ? -5.427 -7.001 6.319 1.00 90.25 91 SER A N 1
ATOM 732 C CA . SER A 1 91 ? -4.652 -7.616 7.400 1.00 90.25 91 SER A CA 1
ATOM 733 C C . SER A 1 91 ? -3.552 -6.673 7.907 1.00 90.25 91 SER A C 1
ATOM 735 O O . SER A 1 91 ? -3.129 -5.748 7.211 1.00 90.25 91 SER A O 1
ATOM 737 N N . LYS A 1 92 ? -2.997 -6.945 9.096 1.00 91.94 92 LYS A N 1
ATOM 738 C CA . LYS A 1 92 ? -1.835 -6.189 9.604 1.00 91.94 92 LYS A CA 1
ATOM 739 C C . LYS A 1 92 ? -0.657 -6.212 8.623 1.00 91.94 92 LYS A C 1
ATOM 741 O O . LYS A 1 92 ? -0.018 -5.184 8.425 1.00 91.94 92 LYS A O 1
ATOM 746 N N . ASN A 1 93 ? -0.398 -7.355 7.984 1.00 93.12 93 ASN A N 1
ATOM 747 C CA . ASN A 1 93 ? 0.670 -7.467 6.990 1.00 93.12 93 ASN A CA 1
ATOM 748 C C . ASN A 1 93 ? 0.326 -6.719 5.696 1.00 93.12 93 ASN A C 1
ATOM 750 O O . ASN A 1 93 ? 1.224 -6.176 5.058 1.00 93.12 93 ASN A O 1
ATOM 754 N N . GLY A 1 94 ? -0.950 -6.681 5.303 1.00 92.00 94 GLY A N 1
ATOM 755 C CA . GLY A 1 94 ? -1.419 -5.915 4.150 1.00 92.00 94 GLY A CA 1
ATOM 756 C C . GLY A 1 94 ? -1.274 -4.413 4.364 1.00 92.00 94 GLY A C 1
ATOM 757 O O . GLY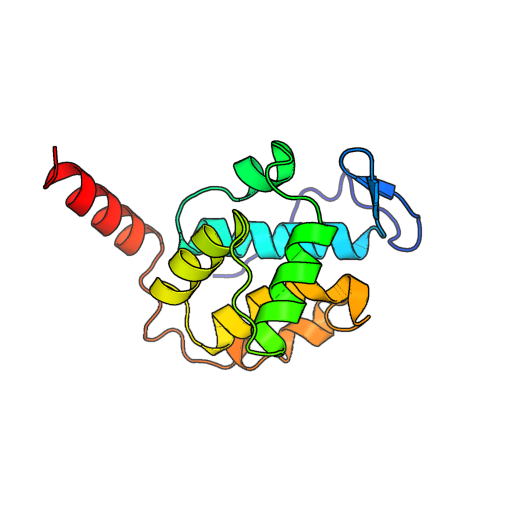 A 1 94 ? -0.790 -3.713 3.477 1.00 92.00 94 GLY A O 1
ATOM 758 N N . LEU A 1 95 ? -1.609 -3.926 5.563 1.00 92.88 95 LEU A N 1
ATOM 759 C CA . LEU A 1 95 ? -1.428 -2.522 5.934 1.00 92.88 95 LEU A CA 1
ATOM 760 C C . LEU A 1 95 ? 0.058 -2.144 5.985 1.00 92.88 95 LEU A C 1
ATOM 762 O O . LEU A 1 95 ? 0.449 -1.095 5.477 1.00 92.88 95 LEU A O 1
ATOM 766 N N . ASP A 1 96 ? 0.895 -3.019 6.544 1.00 93.69 96 ASP A N 1
ATOM 767 C CA . ASP A 1 96 ? 2.349 -2.836 6.573 1.00 93.69 96 ASP A CA 1
ATOM 768 C C . ASP A 1 96 ? 2.952 -2.809 5.157 1.00 93.69 96 ASP A C 1
ATOM 770 O O . ASP A 1 96 ? 3.736 -1.914 4.833 1.00 93.69 96 ASP A O 1
ATOM 774 N N . LEU A 1 97 ? 2.526 -3.719 4.269 1.00 93.69 97 LEU A N 1
ATOM 775 C CA . LEU A 1 97 ? 2.940 -3.706 2.863 1.00 93.69 97 LEU A CA 1
ATOM 776 C C . LEU A 1 97 ? 2.525 -2.403 2.172 1.00 93.69 97 LEU A C 1
ATOM 778 O O . LEU A 1 97 ? 3.344 -1.786 1.494 1.00 93.69 97 LEU A O 1
ATOM 782 N N . PHE A 1 98 ? 1.278 -1.970 2.363 1.00 91.81 98 PHE A N 1
ATOM 783 C CA . PHE A 1 98 ? 0.746 -0.735 1.788 1.00 91.81 98 PHE A CA 1
ATOM 784 C C . PHE A 1 98 ? 1.611 0.483 2.153 1.00 91.81 98 PHE A C 1
ATOM 786 O O . PHE A 1 98 ? 2.028 1.232 1.269 1.00 91.81 98 PHE A O 1
ATOM 793 N N . LEU A 1 99 ? 1.968 0.643 3.434 1.00 92.38 99 LEU A N 1
ATOM 794 C CA . LEU A 1 99 ? 2.846 1.730 3.888 1.00 92.38 99 LEU A CA 1
ATOM 795 C C . LEU A 1 99 ? 4.269 1.620 3.315 1.00 92.38 99 LEU A C 1
ATOM 797 O O . LEU A 1 99 ? 4.844 2.626 2.893 1.00 92.38 99 LEU A O 1
ATOM 801 N N . LYS A 1 100 ? 4.839 0.409 3.260 1.00 92.88 100 LYS A N 1
ATOM 802 C CA . LYS A 1 100 ? 6.185 0.176 2.709 1.00 92.88 100 LYS A CA 1
ATOM 803 C C . LYS A 1 100 ? 6.277 0.493 1.220 1.00 92.88 100 LYS A C 1
ATOM 805 O O . LYS A 1 100 ? 7.276 1.065 0.791 1.00 92.88 100 LYS A O 1
ATOM 810 N N . LEU A 1 101 ? 5.245 0.167 0.440 1.00 90.50 101 LEU A N 1
ATOM 811 C CA . LEU A 1 101 ? 5.190 0.505 -0.984 1.00 90.50 101 LEU A CA 1
ATOM 812 C C . LEU A 1 101 ? 5.148 2.024 -1.197 1.00 90.50 101 LEU A C 1
ATOM 814 O O . LEU A 1 101 ? 5.865 2.537 -2.054 1.00 90.50 101 LEU A O 1
ATOM 818 N N . ILE A 1 102 ? 4.400 2.762 -0.373 1.00 89.06 102 ILE A N 1
ATOM 819 C CA . ILE A 1 102 ? 4.359 4.233 -0.431 1.00 89.06 102 ILE A CA 1
ATOM 820 C C . ILE A 1 102 ? 5.734 4.839 -0.126 1.00 89.06 102 ILE A C 1
ATOM 822 O O . ILE A 1 102 ? 6.192 5.725 -0.848 1.00 89.06 102 ILE A O 1
ATOM 826 N N . ALA A 1 103 ? 6.421 4.343 0.904 1.00 88.50 103 ALA A N 1
ATOM 827 C CA . ALA A 1 103 ? 7.745 4.822 1.306 1.00 88.50 103 ALA A CA 1
ATOM 828 C C . ALA A 1 103 ? 8.914 4.253 0.471 1.00 88.50 103 ALA A C 1
ATOM 830 O O . ALA A 1 103 ? 10.080 4.550 0.758 1.00 88.50 103 ALA A O 1
ATOM 831 N N . SER A 1 104 ?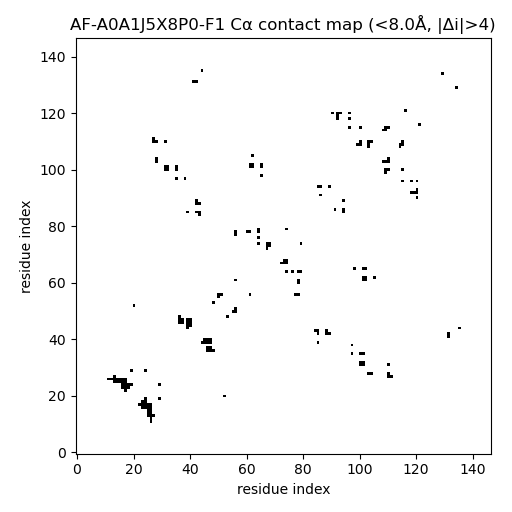 8.637 3.439 -0.553 1.00 86.81 104 SER A N 1
ATOM 832 C CA . SER A 1 104 ? 9.666 2.730 -1.331 1.00 86.81 104 SER A CA 1
ATOM 833 C C . SER A 1 104 ? 10.670 3.669 -1.998 1.00 86.81 104 SER A C 1
ATOM 835 O O . SER A 1 104 ? 11.873 3.424 -1.936 1.00 86.81 104 SER A O 1
ATOM 837 N N . ARG A 1 105 ? 10.213 4.812 -2.525 1.00 83.44 105 ARG A N 1
ATOM 838 C CA . ARG A 1 105 ? 11.096 5.837 -3.103 1.00 83.44 105 ARG A CA 1
ATOM 839 C C . ARG A 1 105 ? 12.115 6.366 -2.099 1.00 83.44 105 ARG A C 1
ATOM 841 O O . ARG A 1 105 ? 13.297 6.457 -2.405 1.00 83.44 105 ARG A O 1
ATOM 848 N N . LYS A 1 106 ? 11.661 6.712 -0.891 1.00 77.81 106 LYS A N 1
ATOM 849 C CA . LYS A 1 106 ? 12.513 7.292 0.157 1.00 77.81 106 LYS A CA 1
ATOM 850 C C . LYS A 1 106 ? 13.486 6.267 0.738 1.00 77.81 106 LYS A C 1
ATO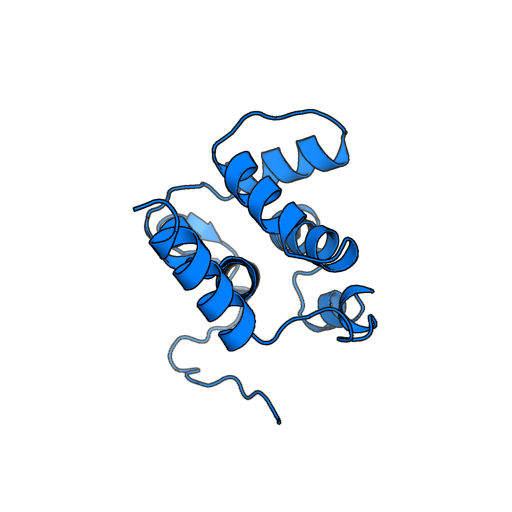M 852 O O . LYS A 1 106 ? 14.607 6.615 1.094 1.00 77.81 106 LYS A O 1
ATOM 857 N N . THR A 1 107 ? 13.051 5.016 0.863 1.00 75.25 107 THR A N 1
ATOM 858 C CA . THR A 1 107 ? 13.861 3.949 1.470 1.00 75.25 107 THR A CA 1
ATOM 859 C C . THR A 1 107 ? 14.775 3.237 0.472 1.00 75.25 107 THR A C 1
ATOM 861 O O . THR A 1 107 ? 15.706 2.553 0.892 1.00 75.25 107 THR A O 1
ATOM 864 N N . GLY A 1 108 ? 14.507 3.348 -0.833 1.00 72.75 108 GLY A N 1
ATOM 865 C CA . GLY A 1 108 ? 15.171 2.573 -1.886 1.00 72.75 108 GLY A CA 1
ATOM 866 C C . GLY A 1 108 ? 14.820 1.077 -1.879 1.00 72.75 108 GLY A C 1
ATOM 867 O O . GLY A 1 108 ? 15.203 0.351 -2.796 1.00 72.75 108 GLY A O 1
ATOM 868 N N . ALA A 1 109 ? 14.078 0.609 -0.871 1.00 71.19 109 ALA A N 1
ATOM 869 C CA . ALA A 1 109 ? 13.587 -0.754 -0.742 1.00 71.19 109 ALA A CA 1
ATOM 870 C C . ALA A 1 109 ? 12.178 -0.868 -1.332 1.00 71.19 109 ALA A C 1
ATOM 872 O O . ALA A 1 109 ? 11.457 0.120 -1.421 1.00 71.19 109 ALA A O 1
ATOM 873 N N . TYR A 1 110 ? 11.761 -2.079 -1.711 1.00 72.44 110 TYR A N 1
ATOM 874 C CA . TYR A 1 110 ? 10.443 -2.323 -2.324 1.00 72.44 110 TYR A CA 1
ATOM 875 C C . TYR A 1 110 ? 10.231 -1.581 -3.657 1.00 72.44 110 TYR A C 1
ATOM 877 O O . TYR A 1 110 ? 9.112 -1.501 -4.150 1.00 72.44 110 TYR A O 1
ATOM 885 N N . THR A 1 111 ? 11.312 -1.094 -4.268 1.00 69.38 111 THR A N 1
ATOM 886 C CA . THR A 1 111 ? 11.347 -0.529 -5.626 1.00 69.38 111 THR A CA 1
ATOM 887 C C . THR A 1 111 ? 11.314 -1.623 -6.698 1.00 69.38 111 THR A C 1
ATOM 889 O O . THR A 1 111 ? 10.935 -1.372 -7.837 1.00 69.38 111 THR A O 1
ATOM 892 N N . ALA A 1 112 ? 11.657 -2.862 -6.326 1.00 72.38 112 ALA A N 1
ATOM 893 C CA . ALA A 1 112 ? 11.571 -4.041 -7.179 1.00 72.38 112 ALA A CA 1
ATOM 894 C C . ALA A 1 112 ? 10.510 -5.025 -6.670 1.00 72.38 112 ALA A C 1
ATOM 896 O O . ALA A 1 112 ? 10.497 -5.399 -5.492 1.00 72.38 112 ALA A O 1
ATOM 897 N N . ALA A 1 113 ? 9.694 -5.550 -7.589 1.00 75.44 113 ALA A N 1
ATOM 898 C CA . ALA A 1 113 ? 8.655 -6.535 -7.282 1.00 75.44 113 ALA A CA 1
ATOM 899 C C . ALA A 1 113 ? 9.203 -7.757 -6.521 1.00 75.44 113 ALA A C 1
ATOM 901 O O . ALA A 1 113 ? 8.593 -8.219 -5.562 1.00 75.44 113 ALA A O 1
ATOM 902 N N . ALA A 1 114 ? 10.398 -8.240 -6.876 1.00 81.38 114 ALA A N 1
ATOM 903 C CA . ALA A 1 114 ? 11.028 -9.384 -6.213 1.00 81.38 114 ALA A CA 1
ATOM 904 C C . ALA A 1 114 ? 11.318 -9.155 -4.716 1.00 81.38 114 ALA A C 1
ATOM 906 O O . ALA A 1 114 ? 11.350 -10.114 -3.946 1.00 81.38 114 ALA A O 1
ATOM 907 N N . GLN A 1 115 ? 11.539 -7.907 -4.293 1.00 81.25 115 GLN A N 1
ATOM 908 C CA . GLN A 1 115 ? 11.687 -7.574 -2.875 1.00 81.25 115 GLN A CA 1
ATOM 909 C C . GLN A 1 115 ? 10.324 -7.544 -2.182 1.00 81.25 115 GLN A C 1
ATOM 911 O O . GLN A 1 115 ? 10.176 -8.131 -1.112 1.00 81.25 115 GLN A O 1
ATOM 916 N N . ALA A 1 116 ? 9.321 -6.933 -2.819 1.00 84.56 116 ALA A N 1
ATOM 917 C CA . ALA A 1 116 ? 7.963 -6.871 -2.287 1.00 84.56 116 ALA A CA 1
ATOM 918 C C . ALA A 1 116 ? 7.340 -8.264 -2.112 1.00 84.56 116 ALA A C 1
ATOM 920 O O . ALA A 1 116 ? 6.725 -8.527 -1.086 1.00 84.56 116 ALA A O 1
ATOM 921 N N . LEU A 1 117 ? 7.576 -9.192 -3.042 1.00 86.62 117 LEU A N 1
ATOM 922 C CA . LEU A 1 117 ? 7.047 -10.562 -2.982 1.00 86.62 117 LEU A CA 1
ATOM 923 C C . LEU A 1 117 ? 7.550 -11.385 -1.784 1.00 86.62 117 LEU A C 1
ATOM 925 O O . LEU A 1 117 ? 6.950 -12.402 -1.453 1.00 86.62 117 LEU A O 1
ATOM 929 N N . LYS A 1 118 ? 8.625 -10.955 -1.113 1.00 89.94 118 LYS A N 1
ATOM 930 C CA . LYS A 1 118 ? 9.112 -11.590 0.124 1.00 89.94 118 LYS A CA 1
ATOM 931 C C . LYS A 1 118 ? 8.356 -11.124 1.371 1.00 89.94 118 LYS A C 1
ATOM 933 O O . LYS A 1 118 ? 8.644 -11.604 2.465 1.00 89.94 118 LYS A O 1
ATOM 938 N N . HIS A 1 119 ? 7.442 -10.164 1.236 1.00 91.75 119 HIS A N 1
ATOM 939 C CA . HIS A 1 119 ? 6.696 -9.622 2.362 1.00 91.75 119 HIS A CA 1
ATOM 940 C C . HIS A 1 119 ? 5.788 -10.691 2.996 1.00 91.75 119 HIS A C 1
ATOM 942 O O . HIS A 1 119 ? 5.140 -11.429 2.251 1.00 91.75 119 HIS A O 1
ATOM 948 N N . PRO A 1 120 ? 5.647 -10.737 4.339 1.00 92.00 120 PRO A N 1
ATOM 949 C CA . PRO A 1 120 ? 4.760 -11.686 5.023 1.00 92.00 120 PRO A CA 1
ATOM 950 C C . PRO A 1 120 ? 3.309 -11.673 4.531 1.00 92.00 120 PRO A C 1
ATOM 952 O O . PRO A 1 120 ? 2.628 -12.689 4.613 1.00 92.00 120 PRO A O 1
ATOM 955 N N . PHE A 1 121 ? 2.863 -10.555 3.955 1.00 91.00 121 PHE A N 1
ATOM 956 C CA . PHE A 1 121 ? 1.560 -10.443 3.294 1.00 91.00 121 PHE A CA 1
ATOM 957 C C . PHE A 1 121 ? 1.338 -11.510 2.210 1.00 91.00 121 PHE A C 1
ATOM 959 O O . PHE A 1 121 ? 0.239 -12.019 2.072 1.00 91.00 121 PHE A O 1
ATOM 966 N N . PHE A 1 122 ? 2.367 -11.901 1.455 1.00 88.25 122 PHE A N 1
ATOM 967 C CA . PHE A 1 122 ? 2.223 -12.923 0.408 1.00 88.25 122 PHE A CA 1
ATOM 968 C C . PHE A 1 122 ? 2.318 -14.360 0.936 1.00 88.25 122 PHE A C 1
ATOM 970 O O . PHE A 1 122 ? 2.097 -15.305 0.182 1.00 88.25 122 PHE A O 1
ATOM 977 N N . ALA A 1 123 ? 2.666 -14.528 2.213 1.00 86.75 123 ALA A N 1
ATOM 978 C CA . ALA A 1 123 ? 2.749 -15.821 2.882 1.00 86.75 123 ALA A CA 1
ATOM 979 C C . ALA A 1 123 ? 1.535 -16.098 3.783 1.00 86.75 123 ALA A C 1
ATOM 981 O O . ALA A 1 123 ? 1.391 -17.216 4.278 1.00 86.75 123 ALA A O 1
ATOM 982 N N . GLU A 1 124 ? 0.677 -15.102 4.024 1.00 83.94 124 GLU A N 1
ATOM 983 C CA . GLU A 1 124 ? -0.520 -15.288 4.838 1.00 83.94 124 GLU A CA 1
ATOM 984 C C . GLU A 1 124 ? -1.606 -16.044 4.060 1.00 83.94 124 GLU A C 1
ATOM 986 O O . GLU A 1 124 ? -1.797 -15.856 2.859 1.00 83.94 124 GLU A O 1
ATOM 991 N N . GLY A 1 125 ? -2.301 -16.957 4.742 1.00 67.06 125 GLY A N 1
ATOM 992 C CA . GLY A 1 125 ? -3.402 -17.701 4.141 1.00 67.06 125 GLY A CA 1
ATOM 993 C C . GLY A 1 125 ? -4.584 -16.781 3.836 1.00 67.06 125 GLY A C 1
ATOM 994 O O . GLY A 1 125 ? -4.979 -15.969 4.668 1.00 67.06 125 GLY A O 1
ATOM 995 N N . TYR A 1 126 ? -5.205 -16.953 2.668 1.00 66.31 126 TYR A N 1
ATOM 996 C CA . TYR A 1 126 ? -6.356 -16.160 2.203 1.00 66.31 126 TYR A CA 1
ATOM 997 C C . TYR A 1 126 ? -7.663 -16.395 2.988 1.00 66.31 126 TYR A C 1
ATOM 999 O O . TYR A 1 126 ? -8.733 -15.987 2.540 1.00 66.31 126 TYR A O 1
ATOM 1007 N N . GLU A 1 127 ? -7.621 -17.076 4.136 1.00 54.44 127 GLU A N 1
ATOM 1008 C CA . GLU A 1 127 ? -8.806 -17.585 4.846 1.00 54.44 127 GLU A CA 1
ATOM 1009 C C . GLU A 1 127 ? -9.766 -16.482 5.328 1.00 54.44 127 GLU A C 1
ATOM 1011 O O . GLU A 1 127 ? -10.941 -16.752 5.582 1.00 54.44 127 GLU A O 1
ATOM 1016 N N . HIS A 1 128 ? -9.306 -15.230 5.395 1.00 52.50 128 HIS A N 1
ATOM 1017 C CA . HIS A 1 128 ? -10.120 -14.074 5.785 1.00 52.50 128 HIS A CA 1
ATOM 1018 C C . HIS A 1 128 ? -10.414 -13.087 4.651 1.00 52.50 128 HIS A C 1
ATOM 1020 O O . HIS A 1 128 ? -11.209 -12.163 4.841 1.00 52.50 128 HIS A O 1
ATOM 1026 N N . ASP A 1 129 ? -9.859 -13.295 3.455 1.00 61.66 129 ASP A N 1
ATOM 1027 C CA . ASP A 1 129 ? -10.134 -12.418 2.325 1.00 61.66 129 ASP A CA 1
ATOM 1028 C C . ASP A 1 129 ? -11.469 -12.805 1.680 1.00 61.66 129 ASP A C 1
ATOM 1030 O O . ASP A 1 129 ? -11.574 -13.664 0.803 1.00 61.66 129 ASP A O 1
ATOM 1034 N N . LEU A 1 130 ? -12.540 -12.127 2.103 1.00 62.47 130 LEU A N 1
ATOM 1035 C CA . LEU A 1 130 ? -13.810 -12.175 1.384 1.00 62.47 130 LEU A CA 1
ATOM 1036 C C . LEU A 1 130 ? -13.555 -11.808 -0.081 1.00 62.47 130 LEU A C 1
ATOM 1038 O O . LEU A 1 130 ? -12.940 -10.781 -0.365 1.00 62.47 130 LEU A O 1
ATOM 1042 N N . SER A 1 131 ? -14.056 -12.613 -1.019 1.00 66.38 131 SER A N 1
ATOM 1043 C CA . SER A 1 131 ? -13.976 -12.283 -2.447 1.00 66.38 131 SER A CA 1
ATOM 1044 C C . SER A 1 131 ? -14.512 -10.870 -2.698 1.00 66.38 131 SER A C 1
ATOM 1046 O O . SER A 1 131 ? -15.530 -10.510 -2.098 1.00 66.38 131 SER A O 1
ATOM 1048 N N . PHE A 1 132 ? -13.897 -10.121 -3.616 1.00 63.03 132 PHE A N 1
ATOM 1049 C CA . PHE A 1 132 ? -14.312 -8.766 -4.006 1.00 63.03 132 PHE A CA 1
ATOM 1050 C C . PHE A 1 132 ? -15.840 -8.623 -4.137 1.00 63.03 132 PHE A C 1
ATOM 1052 O O . PHE A 1 132 ? -16.445 -7.768 -3.499 1.00 63.03 132 PHE A O 1
ATOM 1059 N N . TRP A 1 133 ? -16.492 -9.551 -4.844 1.00 62.81 133 TRP A N 1
ATOM 1060 C CA . TRP A 1 133 ? -17.947 -9.564 -5.036 1.00 62.81 133 TRP A CA 1
ATOM 1061 C C . TRP A 1 133 ? -18.759 -9.673 -3.740 1.00 62.81 133 TRP A C 1
ATOM 1063 O O . TRP A 1 133 ? -19.808 -9.044 -3.610 1.00 62.81 133 TRP A O 1
ATOM 1073 N N . LYS A 1 134 ? -18.270 -10.435 -2.754 1.00 68.56 134 LYS A N 1
ATOM 1074 C CA . LYS A 1 134 ? -18.902 -10.530 -1.429 1.00 68.56 134 LYS A CA 1
ATOM 1075 C C . LYS A 1 134 ? -18.753 -9.223 -0.651 1.00 68.56 134 LYS A C 1
ATOM 1077 O O . LYS A 1 134 ? -19.728 -8.793 -0.043 1.00 68.56 134 LYS A O 1
ATOM 1082 N N . ARG A 1 135 ? -17.585 -8.568 -0.701 1.00 68.50 135 ARG A N 1
ATOM 1083 C CA . ARG A 1 135 ? -17.382 -7.250 -0.065 1.00 68.50 135 ARG A CA 1
ATOM 1084 C C . ARG A 1 135 ? -18.226 -6.167 -0.719 1.00 68.50 135 ARG A C 1
ATOM 1086 O O . ARG A 1 135 ? -18.939 -5.458 -0.020 1.00 68.50 135 ARG A O 1
ATOM 1093 N N . TRP A 1 136 ? -18.214 -6.098 -2.047 1.00 65.44 136 TRP A N 1
ATOM 1094 C CA . TRP A 1 136 ? -19.024 -5.152 -2.811 1.00 65.44 136 TRP A CA 1
ATOM 1095 C C . TRP A 1 136 ? -20.518 -5.319 -2.514 1.00 65.44 136 TRP A C 1
ATOM 1097 O O . TRP A 1 136 ? -21.220 -4.350 -2.232 1.00 65.44 136 TRP A O 1
ATOM 1107 N N . SER A 1 137 ? -21.000 -6.566 -2.478 1.00 68.31 137 SER A N 1
ATOM 1108 C CA . SER A 1 137 ? -22.384 -6.872 -2.106 1.00 68.31 137 SER A CA 1
ATOM 1109 C C . SER A 1 137 ? -22.725 -6.440 -0.674 1.00 68.31 137 SER A C 1
ATOM 1111 O O . SER A 1 137 ? -23.811 -5.912 -0.445 1.00 68.31 137 SER A O 1
ATOM 1113 N N . LEU A 1 138 ? -21.814 -6.618 0.291 1.00 69.81 138 LEU A N 1
ATOM 1114 C CA . LEU A 1 138 ? -21.999 -6.138 1.666 1.00 69.81 138 LEU A CA 1
ATOM 1115 C C . LEU A 1 138 ? -22.028 -4.604 1.744 1.00 69.81 138 LEU A C 1
ATOM 1117 O O . LEU A 1 138 ? -22.891 -4.059 2.432 1.00 69.81 138 LEU A O 1
ATOM 1121 N N . LYS A 1 139 ? -21.149 -3.915 1.004 1.00 66.88 139 LYS A N 1
ATOM 1122 C CA . LYS A 1 139 ? -21.091 -2.444 0.938 1.00 66.88 139 LYS A CA 1
ATOM 1123 C C . LYS A 1 139 ? -22.393 -1.870 0.359 1.00 66.88 139 LYS A C 1
ATOM 1125 O O . LYS A 1 139 ? -22.981 -0.972 0.954 1.00 66.88 139 LYS A O 1
ATOM 1130 N N . LEU A 1 140 ? -22.914 -2.466 -0.720 1.00 66.62 140 LEU A N 1
ATOM 1131 C CA . LEU A 1 140 ? -24.219 -2.110 -1.297 1.00 66.62 140 LEU A CA 1
ATOM 1132 C C . LEU A 1 140 ? -25.379 -2.340 -0.317 1.00 66.62 140 LEU A C 1
ATOM 1134 O O . LEU A 1 140 ? -26.259 -1.491 -0.193 1.00 66.62 140 LEU A O 1
ATOM 1138 N N . LYS A 1 141 ? -25.379 -3.466 0.408 1.00 69.38 141 LYS A N 1
ATOM 1139 C CA . LYS A 1 141 ? -26.411 -3.754 1.419 1.00 69.38 141 LYS A CA 1
ATOM 1140 C C . LYS A 1 141 ? -26.392 -2.753 2.572 1.00 69.38 141 LYS A C 1
ATOM 1142 O O . LYS A 1 141 ? -27.457 -2.360 3.028 1.00 69.38 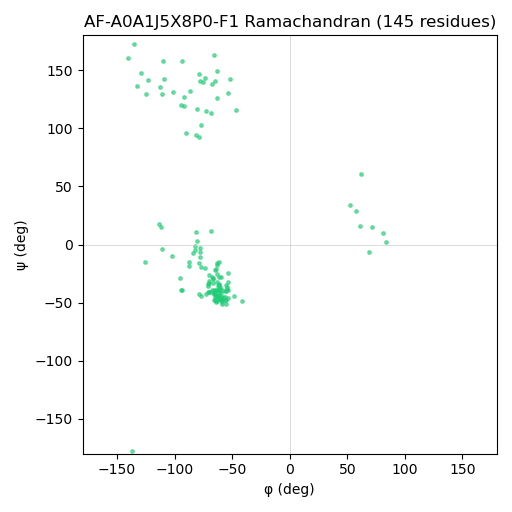141 LYS A O 1
ATOM 1147 N N . GLN A 1 142 ? -25.213 -2.330 3.033 1.00 65.25 142 GLN A N 1
ATOM 1148 C CA . GLN A 1 142 ? -25.102 -1.292 4.060 1.00 65.25 142 GLN A CA 1
ATOM 1149 C C . GLN A 1 142 ? -25.629 0.054 3.557 1.00 65.25 142 GLN A C 1
ATOM 1151 O O . GLN A 1 142 ? -26.424 0.676 4.246 1.00 65.25 142 GLN A O 1
ATOM 1156 N N . GLN A 1 143 ? -25.269 0.479 2.344 1.00 62.84 143 GLN A N 1
ATOM 1157 C CA . GLN A 1 143 ? -25.765 1.743 1.781 1.00 62.84 143 GLN A CA 1
ATOM 1158 C C . GLN A 1 143 ? -27.294 1.755 1.602 1.00 62.84 143 GLN A C 1
ATOM 1160 O O . GLN A 1 143 ? -27.932 2.770 1.868 1.00 62.84 143 GLN A O 1
ATOM 1165 N N . ALA A 1 144 ? -27.892 0.617 1.238 1.00 59.78 144 ALA A N 1
ATOM 1166 C CA . ALA A 1 144 ? -29.343 0.467 1.104 1.00 59.78 144 ALA A CA 1
ATOM 1167 C C . ALA A 1 144 ? -30.107 0.418 2.447 1.00 59.78 144 ALA A C 1
ATOM 1169 O O . ALA A 1 144 ? -31.311 0.632 2.468 1.00 59.78 144 ALA A O 1
ATOM 1170 N N . LEU A 1 145 ? -29.434 0.107 3.561 1.00 56.56 145 LEU A N 1
ATOM 1171 C CA . LEU A 1 145 ? -30.035 0.070 4.906 1.00 56.56 145 LEU A CA 1
ATOM 1172 C C . LEU A 1 145 ? -30.013 1.432 5.617 1.00 56.56 145 LEU A C 1
ATOM 1174 O O . LEU A 1 145 ? -30.705 1.605 6.617 1.00 56.56 145 LEU A O 1
ATOM 1178 N N . PHE A 1 146 ? -29.216 2.379 5.118 1.00 52.12 146 PHE A N 1
ATOM 1179 C CA . PHE A 1 146 ? -29.086 3.738 5.650 1.00 52.12 146 PHE A CA 1
ATOM 1180 C C . PHE A 1 146 ? -29.622 4.814 4.682 1.00 52.12 146 PHE A C 1
ATOM 1182 O O . PHE A 1 146 ? -29.278 5.986 4.839 1.00 52.12 146 PHE A O 1
ATOM 1189 N N . SER A 1 147 ? -30.435 4.424 3.689 1.00 47.56 147 SER A N 1
ATOM 1190 C CA . SER A 1 147 ? -31.150 5.324 2.764 1.00 47.56 147 SER A CA 1
ATOM 1191 C C . SER A 1 147 ? -32.651 5.369 3.026 1.00 47.56 147 SER A C 1
ATOM 1193 O O . SER A 1 147 ? -33.202 4.361 3.522 1.00 47.56 147 SER A O 1
#

Secondary structure (DSSP, 8-state):
-------GGG---TTS-EEETTEEE-HHHHHHHHHHHHHHHHHHSS-THHHHTTT-S-HHHHHHHHHHHHTT----STHHHHHHHHHHHS-HHHHHHHHHHHTHHHHS-S-SHHHHTTSGGGTS-GGG---HHHHHHHHHHHHHH--

pLDDT: mean 75.93, std 13.52, range [43.53, 93.69]